Protein AF-A0A7Y9IQ48-F1 (afdb_monomer_lite)

Radius of gyration: 14.83 Å; chains: 1; bounding box: 36×23×47 Å

pLDDT: mean 88.71, std 10.64, range [51.5, 98.12]

Foldseek 3Di:
DLLVVLVVLLVVLVVLQVPDDPVLCCVLQCDPDPPDQGHHVVLLSVQLVVLSVVVVVVDPWDARDPVSCVNDPPDDRTDGHPVSSCVPRVVVSVVSVVSSVVSVVVVVVVVD

Secondary structure (DSSP, 8-state):
-HHHHHHHHHHHHHHHHHHS-HHHHHHTTSSPPTT--S--HHHHHHHHHHHHHHHTTT--SEEPPHHHHHHSTT--SEE-SHHHHHHHHHHHHHHHHHHHHHHHHHHHHTT-

Organism: NCBI:txid516702

Structure (mmCIF, N/CA/C/O backbone):
data_AF-A0A7Y9IQ48-F1
#
_entry.id   AF-A0A7Y9IQ48-F1
#
loop_
_atom_site.group_PDB
_atom_site.id
_atom_site.type_symbol
_atom_site.label_atom_id
_atom_site.label_alt_id
_atom_site.label_comp_id
_atom_site.label_asym_id
_atom_site.label_entity_id
_atom_site.label_seq_id
_atom_site.pdbx_PDB_ins_code
_atom_s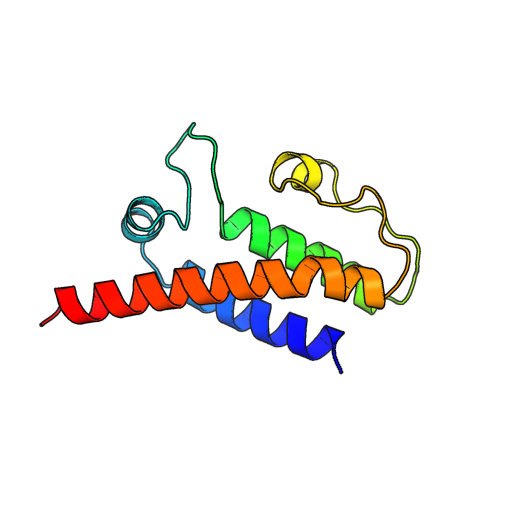ite.Cartn_x
_atom_site.Cartn_y
_atom_site.Cartn_z
_atom_site.occupancy
_atom_site.B_iso_or_equiv
_atom_site.auth_seq_id
_atom_site.auth_comp_id
_atom_site.auth_asym_id
_atom_site.auth_atom_id
_atom_site.pdbx_PDB_model_num
ATOM 1 N N . MET A 1 1 ? -16.784 -7.915 3.696 1.00 67.19 1 MET A N 1
ATOM 2 C CA . MET A 1 1 ? -16.463 -8.032 2.260 1.00 67.19 1 MET A CA 1
ATOM 3 C C . MET A 1 1 ? -15.422 -7.014 1.831 1.00 67.19 1 MET A C 1
ATOM 5 O O . MET A 1 1 ? -14.323 -7.455 1.560 1.00 67.19 1 MET A O 1
ATOM 9 N N . ARG A 1 2 ? -15.673 -5.698 1.899 1.00 88.69 2 ARG A N 1
ATOM 10 C CA . ARG A 1 2 ? -14.719 -4.671 1.415 1.00 88.69 2 ARG A CA 1
ATOM 11 C C . ARG A 1 2 ? -13.268 -4.811 1.914 1.00 88.69 2 ARG A C 1
ATOM 13 O O . ARG A 1 2 ? -12.348 -4.698 1.121 1.00 88.69 2 ARG A O 1
ATOM 20 N N . LEU A 1 3 ? -13.038 -5.107 3.200 1.00 95.00 3 LEU A N 1
ATOM 21 C CA . LEU A 1 3 ? -11.670 -5.331 3.708 1.00 95.00 3 LEU A CA 1
ATOM 22 C C . LEU A 1 3 ? -11.010 -6.589 3.124 1.00 95.00 3 LEU A C 1
ATOM 24 O O . LEU A 1 3 ? -9.816 -6.584 2.862 1.00 95.00 3 LEU A O 1
ATOM 28 N N . THR A 1 4 ? -11.786 -7.654 2.919 1.00 96.25 4 THR A N 1
ATOM 29 C CA . THR A 1 4 ? -11.316 -8.895 2.289 1.00 96.25 4 THR A CA 1
ATOM 30 C C . THR A 1 4 ? -10.962 -8.654 0.825 1.00 96.25 4 THR A C 1
ATOM 32 O O . THR A 1 4 ? -9.893 -9.056 0.404 1.00 96.25 4 THR A O 1
ATOM 35 N N . GLU A 1 5 ? -11.785 -7.908 0.086 1.00 97.00 5 GLU A N 1
ATOM 36 C CA . GLU A 1 5 ? -11.509 -7.546 -1.313 1.00 97.00 5 GLU A CA 1
ATOM 37 C C . GLU A 1 5 ? -10.219 -6.726 -1.453 1.00 97.00 5 GLU A C 1
ATOM 39 O O . GLU A 1 5 ? -9.398 -7.006 -2.324 1.00 97.00 5 GLU A O 1
ATOM 44 N N . LEU A 1 6 ? -10.002 -5.740 -0.573 1.00 97.56 6 LEU A N 1
ATOM 45 C CA . LEU A 1 6 ? -8.742 -4.989 -0.535 1.00 97.56 6 LEU A CA 1
ATOM 46 C C . LEU A 1 6 ? -7.552 -5.898 -0.195 1.00 97.56 6 LEU A C 1
ATOM 48 O O . LEU A 1 6 ? -6.472 -5.718 -0.753 1.00 97.56 6 LEU A O 1
ATOM 52 N N . ASN A 1 7 ? -7.750 -6.875 0.695 1.00 97.75 7 ASN A N 1
ATOM 53 C CA . ASN A 1 7 ? -6.719 -7.843 1.055 1.00 97.75 7 ASN A CA 1
ATOM 54 C C . ASN A 1 7 ? -6.353 -8.766 -0.116 1.00 97.75 7 ASN A C 1
ATOM 56 O O . ASN A 1 7 ? -5.180 -8.960 -0.407 1.00 97.75 7 ASN A O 1
ATOM 60 N N . ASP A 1 8 ? -7.339 -9.299 -0.827 1.00 98.12 8 ASP A N 1
ATOM 61 C CA . ASP A 1 8 ? -7.089 -10.175 -1.972 1.00 98.12 8 ASP A CA 1
ATOM 62 C C . ASP A 1 8 ? -6.362 -9.415 -3.091 1.00 98.12 8 ASP A C 1
ATOM 64 O O . ASP A 1 8 ? -5.404 -9.915 -3.681 1.00 98.12 8 ASP A O 1
ATOM 68 N N . ARG A 1 9 ? -6.756 -8.160 -3.335 1.00 98.06 9 ARG A N 1
ATOM 69 C CA . ARG A 1 9 ? -6.091 -7.290 -4.313 1.00 98.06 9 ARG A CA 1
ATOM 70 C C . ARG A 1 9 ? -4.649 -6.977 -3.931 1.00 98.06 9 ARG A C 1
ATOM 72 O O . ARG A 1 9 ? -3.778 -7.027 -4.799 1.00 98.06 9 ARG A O 1
ATOM 79 N N . ILE A 1 10 ? -4.368 -6.672 -2.657 1.00 97.31 10 ILE A N 1
ATOM 80 C CA . ILE A 1 10 ? -2.986 -6.389 -2.251 1.00 97.31 10 ILE A CA 1
ATOM 81 C C . ILE A 1 10 ? -2.100 -7.633 -2.340 1.00 97.31 10 ILE A C 1
ATOM 83 O O . ILE A 1 10 ? -0.954 -7.506 -2.763 1.00 97.31 10 ILE A O 1
ATOM 87 N N . GLU A 1 11 ? -2.623 -8.824 -2.035 1.00 97.81 11 GLU A N 1
ATOM 88 C CA . GLU A 1 11 ? -1.878 -10.079 -2.191 1.00 97.81 11 GLU A CA 1
ATOM 89 C C . GLU A 1 11 ? -1.516 -10.340 -3.657 1.00 97.81 11 GLU A C 1
ATOM 91 O O . GLU A 1 11 ? -0.351 -10.591 -3.966 1.00 97.81 11 GLU A O 1
ATOM 96 N N . VAL A 1 12 ? -2.467 -10.163 -4.582 1.00 98.00 12 VAL A N 1
ATOM 97 C CA . VAL A 1 12 ? -2.195 -10.273 -6.026 1.00 98.00 12 VAL A CA 1
ATOM 98 C C . VAL A 1 12 ? -1.142 -9.251 -6.465 1.00 98.00 12 VAL A C 1
ATOM 100 O O . VAL A 1 12 ? -0.196 -9.584 -7.181 1.00 98.00 12 VAL A O 1
ATOM 103 N N . CYS A 1 13 ? -1.262 -7.999 -6.024 1.00 97.50 13 CYS A N 1
ATOM 104 C CA . CYS A 1 13 ? -0.278 -6.962 -6.324 1.00 97.50 13 CYS A CA 1
ATOM 105 C C . CYS A 1 13 ? 1.110 -7.282 -5.755 1.00 97.50 13 CYS A C 1
ATOM 107 O O . CYS A 1 13 ? 2.116 -7.006 -6.409 1.00 97.50 13 CYS A O 1
ATOM 109 N N . ARG A 1 14 ? 1.178 -7.870 -4.557 1.00 97.62 14 ARG A N 1
ATOM 110 C CA . ARG A 1 14 ? 2.423 -8.283 -3.905 1.00 97.62 14 ARG A CA 1
ATOM 111 C C . ARG A 1 14 ? 3.135 -9.347 -4.722 1.00 97.62 14 ARG A C 1
ATOM 113 O O . ARG A 1 14 ? 4.314 -9.172 -5.016 1.00 97.62 14 ARG A O 1
ATOM 120 N N . GLU A 1 15 ? 2.434 -10.409 -5.101 1.00 97.81 15 GLU A N 1
ATOM 121 C CA . GLU A 1 15 ? 2.990 -11.484 -5.930 1.00 97.81 15 GLU A CA 1
ATOM 122 C C . GLU A 1 15 ? 3.543 -10.919 -7.243 1.00 97.81 15 GLU A C 1
ATOM 124 O O . GLU A 1 15 ? 4.746 -11.004 -7.500 1.00 97.81 15 GLU A O 1
ATOM 129 N N . ARG A 1 16 ? 2.708 -10.181 -7.986 1.00 97.12 16 ARG A N 1
ATOM 130 C CA . ARG A 1 16 ? 3.101 -9.527 -9.243 1.00 97.12 16 ARG A CA 1
ATOM 131 C C . ARG A 1 16 ? 4.308 -8.604 -9.081 1.00 97.12 16 ARG A C 1
ATOM 133 O O . ARG A 1 16 ? 5.189 -8.585 -9.933 1.00 97.12 16 ARG A O 1
ATOM 140 N N . TYR A 1 17 ? 4.364 -7.818 -8.006 1.00 96.50 17 TYR A N 1
ATOM 141 C CA . TYR A 1 17 ? 5.474 -6.899 -7.754 1.00 96.50 17 TYR A CA 1
ATOM 142 C C . TYR A 1 17 ? 6.799 -7.637 -7.534 1.00 96.50 17 TYR A C 1
ATOM 144 O O . TYR A 1 17 ? 7.846 -7.181 -8.002 1.00 96.50 17 TYR A O 1
ATOM 152 N N . TRP A 1 18 ? 6.782 -8.748 -6.798 1.00 96.25 18 TRP A N 1
ATOM 153 C CA . TRP A 1 18 ? 7.998 -9.500 -6.487 1.00 96.25 18 TRP A CA 1
ATOM 154 C C . TRP A 1 18 ? 8.486 -10.368 -7.646 1.00 96.25 18 TRP A C 1
ATOM 156 O O . TRP A 1 18 ? 9.698 -10.574 -7.741 1.00 96.25 18 TRP A O 1
ATOM 166 N N . ASP A 1 19 ? 7.593 -10.764 -8.553 1.00 96.19 19 ASP A N 1
ATOM 167 C CA . ASP A 1 19 ? 7.941 -11.461 -9.795 1.00 96.19 19 ASP A CA 1
ATOM 168 C C . ASP A 1 19 ? 8.694 -10.563 -10.794 1.00 96.19 19 ASP A C 1
ATOM 170 O O . ASP A 1 19 ? 9.468 -11.051 -11.620 1.00 96.19 19 ASP A O 1
ATOM 174 N N . ILE A 1 20 ? 8.531 -9.237 -10.706 1.00 94.44 20 ILE A N 1
ATOM 175 C CA . ILE A 1 20 ? 9.238 -8.294 -11.579 1.00 94.44 20 ILE A CA 1
ATOM 176 C C . ILE A 1 20 ? 10.707 -8.151 -11.119 1.00 94.44 20 ILE A C 1
ATOM 178 O O . ILE A 1 20 ? 10.982 -7.796 -9.957 1.00 94.44 20 ILE A O 1
ATOM 182 N N . PRO A 1 21 ? 11.698 -8.337 -12.017 1.00 94.56 21 PRO A N 1
ATOM 183 C CA . PRO A 1 21 ? 13.102 -8.117 -11.688 1.00 94.56 21 PRO A CA 1
ATOM 184 C C . PRO A 1 21 ? 13.357 -6.713 -11.126 1.00 94.56 21 PRO A C 1
ATOM 186 O O . PRO A 1 21 ? 12.711 -5.735 -11.500 1.00 94.56 21 PRO A O 1
ATOM 189 N N . LYS A 1 22 ? 14.327 -6.586 -10.211 1.00 92.06 22 LYS A N 1
ATOM 190 C CA . LYS A 1 22 ? 14.610 -5.312 -9.523 1.00 92.06 22 LYS A CA 1
ATOM 191 C C . LYS A 1 22 ? 14.848 -4.150 -10.498 1.00 92.06 22 LYS A C 1
ATOM 193 O O . LYS A 1 22 ? 14.326 -3.069 -10.255 1.00 92.06 22 LYS A O 1
ATOM 198 N N . TYR A 1 23 ? 15.643 -4.366 -11.548 1.00 91.88 23 TYR A N 1
ATOM 199 C CA . TYR A 1 23 ? 15.994 -3.310 -12.505 1.00 91.88 23 TYR A CA 1
ATOM 200 C C . TYR A 1 23 ? 14.759 -2.802 -13.258 1.00 91.88 23 TYR A C 1
ATOM 202 O O . TYR A 1 23 ? 14.557 -1.597 -13.332 1.00 91.88 23 TYR A O 1
ATOM 210 N N . VAL A 1 24 ? 13.873 -3.710 -13.679 1.00 92.50 24 VAL A N 1
ATOM 211 C CA . VAL A 1 24 ? 12.599 -3.371 -14.329 1.00 92.50 24 VAL A CA 1
ATOM 212 C C . VAL A 1 24 ? 11.710 -2.558 -13.384 1.00 92.50 24 VAL A C 1
ATOM 214 O O . VAL A 1 24 ? 11.139 -1.547 -13.774 1.00 92.50 24 VAL A O 1
ATOM 217 N N . ARG A 1 25 ? 11.636 -2.923 -12.096 1.00 92.38 25 ARG A N 1
ATOM 218 C CA . ARG A 1 25 ? 10.876 -2.123 -11.118 1.00 92.38 25 ARG A CA 1
ATOM 219 C C . ARG A 1 25 ? 11.396 -0.691 -10.978 1.00 92.38 25 ARG A C 1
ATOM 221 O O . ARG A 1 25 ? 10.589 0.199 -10.720 1.00 92.38 25 ARG A O 1
ATOM 228 N N . ILE A 1 26 ? 12.706 -0.481 -11.103 1.00 90.75 26 ILE A N 1
ATOM 229 C CA . ILE A 1 26 ? 13.307 0.860 -11.064 1.00 90.75 26 ILE A CA 1
ATOM 230 C C . ILE A 1 26 ? 12.957 1.624 -12.342 1.00 90.75 26 ILE A C 1
ATOM 232 O O . ILE A 1 26 ? 12.398 2.713 -12.265 1.00 90.75 26 ILE A O 1
ATOM 236 N N . GLU A 1 27 ? 13.189 1.014 -13.505 1.00 90.56 27 GLU A N 1
ATOM 237 C CA . GLU A 1 27 ? 12.909 1.599 -14.824 1.00 90.56 27 GLU A CA 1
ATOM 238 C C . GLU A 1 27 ? 11.446 2.040 -14.986 1.00 90.56 27 GLU A C 1
ATOM 240 O O . GLU A 1 27 ? 11.167 3.107 -15.528 1.00 90.56 27 GLU A O 1
ATOM 245 N N . HIS A 1 28 ? 10.506 1.263 -14.445 1.00 88.88 28 HIS A N 1
ATOM 246 C CA . HIS A 1 28 ? 9.072 1.549 -14.521 1.00 88.88 28 HIS A CA 1
ATOM 247 C C . HIS A 1 28 ? 8.523 2.367 -13.339 1.00 88.88 28 HIS A C 1
ATOM 249 O O . HIS A 1 28 ? 7.305 2.490 -13.185 1.00 88.88 28 HIS A O 1
ATOM 255 N N . GLY A 1 29 ? 9.381 2.915 -12.470 1.00 88.00 29 GLY A N 1
ATOM 256 C CA . GLY A 1 29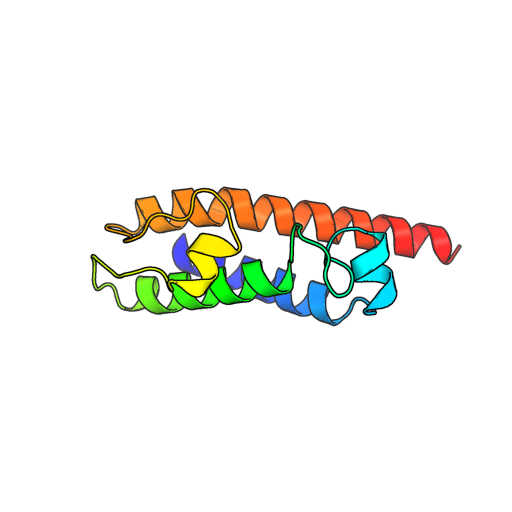 ? 8.952 3.771 -11.357 1.00 88.00 29 GLY A CA 1
ATOM 257 C C . GLY A 1 29 ? 8.084 3.061 -10.306 1.00 88.00 29 GLY A C 1
ATOM 258 O O . GLY A 1 29 ? 7.309 3.701 -9.592 1.00 88.00 29 GLY A O 1
ATOM 259 N N . LEU A 1 30 ? 8.189 1.730 -10.215 1.00 90.25 30 LEU A N 1
ATOM 260 C CA . LEU A 1 30 ? 7.594 0.896 -9.162 1.00 90.25 30 LEU A CA 1
ATOM 261 C C . LEU A 1 30 ? 8.471 0.866 -7.901 1.00 90.25 30 LEU A C 1
ATOM 263 O O . LEU A 1 30 ? 8.034 0.451 -6.821 1.00 90.25 30 LEU A O 1
ATOM 267 N N . ARG A 1 31 ? 9.736 1.251 -8.040 1.00 89.06 31 ARG A N 1
ATOM 268 C CA . ARG A 1 31 ? 10.728 1.299 -6.976 1.00 89.06 31 ARG A CA 1
ATOM 269 C C . ARG A 1 31 ? 11.677 2.474 -7.246 1.00 89.06 31 ARG A C 1
ATOM 271 O O . ARG A 1 31 ? 12.155 2.560 -8.369 1.00 89.06 31 ARG A O 1
ATOM 278 N N . PRO A 1 32 ? 12.006 3.318 -6.255 1.00 84.31 32 PRO A N 1
ATOM 279 C CA . PRO A 1 32 ? 13.056 4.314 -6.437 1.00 84.31 32 PRO A CA 1
ATOM 280 C C . PRO A 1 32 ? 14.424 3.627 -6.537 1.00 84.31 32 PRO A C 1
ATOM 282 O O . PRO A 1 32 ? 14.628 2.548 -5.954 1.00 84.31 32 PRO A O 1
ATOM 285 N N . ASP A 1 33 ? 15.372 4.240 -7.246 1.00 82.12 33 ASP A N 1
ATOM 286 C CA . ASP A 1 33 ? 16.756 3.783 -7.160 1.00 82.12 33 ASP A CA 1
ATOM 287 C C . ASP A 1 33 ? 17.335 4.080 -5.761 1.00 82.12 33 ASP A C 1
ATOM 289 O O . ASP A 1 33 ? 16.734 4.759 -4.922 1.00 82.12 33 ASP A O 1
ATOM 293 N N . VAL A 1 34 ? 18.487 3.492 -5.444 1.00 75.06 34 VAL A N 1
ATOM 294 C CA . VAL A 1 34 ? 19.152 3.678 -4.155 1.00 75.06 34 VAL A CA 1
ATOM 295 C C . VAL A 1 34 ? 19.370 5.172 -3.914 1.00 75.06 34 VAL A C 1
ATOM 297 O O . VAL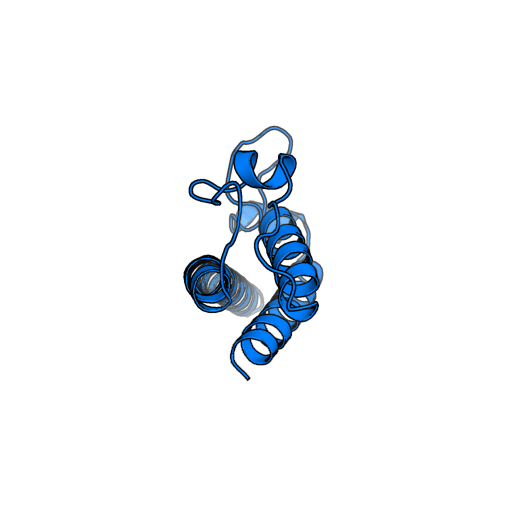 A 1 34 ? 19.982 5.842 -4.736 1.00 75.06 34 VAL A O 1
ATOM 300 N N . SER A 1 35 ? 18.922 5.663 -2.753 1.00 66.50 35 SER A N 1
ATOM 301 C CA . SER A 1 35 ? 19.000 7.069 -2.314 1.00 66.50 35 SER A CA 1
ATOM 302 C C . SER A 1 35 ? 18.119 8.081 -3.056 1.00 66.50 35 SER A C 1
ATOM 304 O O . SER A 1 35 ? 18.229 9.272 -2.777 1.00 66.50 35 SER A O 1
ATOM 306 N N . GLU A 1 36 ? 17.208 7.629 -3.920 1.00 72.50 36 GLU A N 1
ATOM 307 C CA . GLU A 1 36 ? 16.183 8.494 -4.505 1.00 72.50 36 GLU A CA 1
ATOM 308 C C . GLU A 1 36 ? 14.887 8.479 -3.684 1.00 72.50 36 GLU A C 1
ATOM 310 O O . GLU A 1 36 ? 14.443 7.440 -3.184 1.00 72.50 36 GLU A O 1
ATOM 315 N N . ASP A 1 37 ? 14.259 9.649 -3.573 1.00 69.06 37 ASP A N 1
ATOM 316 C CA . ASP A 1 37 ? 12.906 9.786 -3.044 1.00 69.06 37 ASP A CA 1
ATOM 317 C C . ASP A 1 37 ? 11.889 9.478 -4.149 1.00 69.06 37 ASP A C 1
ATOM 319 O O . ASP A 1 37 ? 12.033 9.921 -5.288 1.00 69.06 37 ASP A O 1
ATOM 323 N N . GLY A 1 38 ? 10.814 8.758 -3.827 1.00 78.19 38 GLY A N 1
ATOM 324 C CA . GLY A 1 38 ? 9.780 8.476 -4.816 1.00 78.19 38 GLY A CA 1
ATOM 325 C C . GLY A 1 38 ? 8.787 7.402 -4.406 1.00 78.19 38 GLY A C 1
ATOM 326 O O . GLY A 1 38 ? 8.817 6.868 -3.296 1.00 78.19 38 GLY A O 1
ATOM 327 N N . TYR A 1 39 ? 7.890 7.085 -5.339 1.00 84.44 39 TYR A N 1
ATOM 328 C CA . TYR A 1 39 ? 6.920 6.011 -5.170 1.00 84.44 39 TYR A CA 1
ATOM 329 C C . TYR A 1 39 ? 7.634 4.668 -4.986 1.00 84.44 39 TYR A C 1
ATOM 331 O O . TYR A 1 39 ? 8.453 4.268 -5.811 1.00 84.44 39 TYR A O 1
ATOM 339 N N . SER A 1 40 ? 7.284 3.942 -3.925 1.00 88.94 40 SER A N 1
ATOM 340 C CA . SER A 1 40 ? 7.822 2.613 -3.638 1.00 88.94 40 SER A CA 1
ATOM 341 C C . SER A 1 40 ? 6.684 1.620 -3.441 1.00 88.94 40 SER A C 1
ATOM 343 O O . SER A 1 40 ? 6.022 1.618 -2.403 1.00 88.94 40 SER A O 1
ATOM 345 N N . GLY A 1 41 ? 6.494 0.729 -4.419 1.00 91.62 41 GLY A N 1
ATOM 346 C CA . GLY A 1 41 ? 5.487 -0.331 -4.343 1.00 91.62 41 GLY A CA 1
ATOM 347 C C . GLY A 1 41 ? 5.694 -1.235 -3.128 1.00 91.62 41 GLY A C 1
ATOM 348 O O . GLY A 1 41 ? 4.737 -1.558 -2.438 1.00 91.62 41 GLY A O 1
ATOM 349 N N . ALA A 1 42 ? 6.947 -1.553 -2.781 1.00 91.19 42 ALA A N 1
ATOM 350 C CA . ALA A 1 42 ? 7.260 -2.346 -1.591 1.00 91.19 42 ALA A CA 1
ATOM 351 C C . ALA A 1 42 ? 6.826 -1.649 -0.287 1.00 91.19 42 ALA A C 1
ATOM 353 O O . ALA A 1 42 ? 6.273 -2.295 0.605 1.00 91.19 42 ALA A O 1
ATOM 354 N N . ALA A 1 43 ? 7.059 -0.335 -0.182 1.00 88.44 43 ALA A N 1
ATOM 355 C CA . ALA A 1 43 ? 6.641 0.451 0.976 1.00 88.44 43 ALA A CA 1
ATOM 356 C C . ALA A 1 43 ? 5.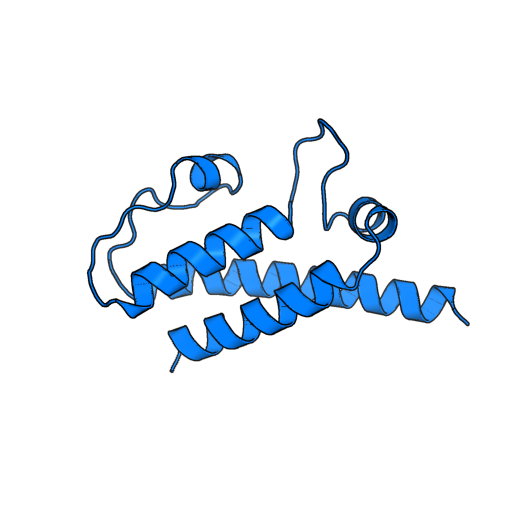114 0.488 1.087 1.00 88.44 43 ALA A C 1
ATOM 358 O O . ALA A 1 43 ? 4.556 0.270 2.159 1.00 88.44 43 ALA A O 1
ATOM 359 N N . PHE A 1 44 ? 4.443 0.708 -0.043 1.00 90.44 44 PHE A N 1
ATOM 360 C CA . PHE A 1 44 ? 2.992 0.731 -0.094 1.00 90.44 44 PHE A CA 1
ATOM 361 C C . PHE A 1 44 ? 2.363 -0.625 0.269 1.00 90.44 44 PHE A C 1
ATOM 363 O O . PHE A 1 44 ? 1.464 -0.655 1.106 1.00 90.44 44 PHE A O 1
ATOM 370 N N . ILE A 1 45 ? 2.862 -1.738 -0.282 1.00 94.31 45 ILE A N 1
ATOM 371 C CA . ILE A 1 45 ? 2.387 -3.093 0.053 1.00 94.31 45 ILE A CA 1
ATOM 372 C C . ILE A 1 45 ? 2.487 -3.338 1.560 1.00 94.31 45 ILE A C 1
ATOM 374 O O . ILE A 1 45 ? 1.507 -3.712 2.196 1.00 94.31 45 ILE A O 1
ATOM 378 N N . SER A 1 46 ? 3.640 -3.022 2.147 1.00 92.00 46 SER A N 1
ATOM 379 C CA . SER A 1 46 ? 3.881 -3.213 3.581 1.00 92.00 46 SER A CA 1
ATOM 380 C C . SER A 1 46 ? 2.957 -2.345 4.455 1.00 92.00 46 SER A C 1
ATOM 382 O O . SER A 1 46 ? 2.488 -2.787 5.506 1.00 92.00 46 SER A O 1
ATOM 384 N N . LEU A 1 47 ? 2.667 -1.109 4.028 1.00 91.56 47 LEU A N 1
ATOM 385 C CA . LEU A 1 47 ? 1.681 -0.242 4.679 1.00 91.56 47 LEU A CA 1
ATOM 386 C C . LEU A 1 47 ? 0.271 -0.844 4.599 1.00 91.56 47 LEU A C 1
ATOM 388 O O . LEU A 1 47 ? -0.424 -0.907 5.614 1.00 91.56 47 LEU A O 1
ATOM 392 N N . ALA A 1 48 ? -0.155 -1.270 3.410 1.00 93.38 48 ALA A N 1
ATOM 393 C CA . ALA A 1 48 ? -1.483 -1.829 3.191 1.00 93.38 48 ALA A CA 1
ATOM 394 C C . ALA A 1 48 ? -1.699 -3.100 4.028 1.00 93.38 48 ALA A C 1
ATOM 396 O O . ALA A 1 48 ? -2.727 -3.217 4.695 1.00 93.38 48 ALA A O 1
ATOM 397 N N . GLU A 1 49 ? -0.706 -3.991 4.084 1.00 94.31 49 GLU A N 1
ATOM 398 C CA . GLU A 1 49 ? -0.718 -5.184 4.938 1.00 94.31 49 GLU A CA 1
ATOM 399 C C . GLU A 1 49 ? -0.865 -4.831 6.427 1.00 94.31 49 GLU A C 1
ATOM 401 O O . GLU A 1 49 ? -1.694 -5.418 7.128 1.00 94.31 49 GLU A O 1
ATOM 406 N N . ASP A 1 50 ? -0.106 -3.851 6.935 1.00 93.50 50 ASP A N 1
ATOM 407 C CA . ASP A 1 50 ? -0.207 -3.441 8.341 1.00 93.50 50 ASP A CA 1
ATOM 408 C C . ASP A 1 50 ? -1.582 -2.840 8.670 1.00 93.50 50 ASP A C 1
ATOM 410 O O . ASP A 1 50 ? -2.194 -3.203 9.683 1.00 93.50 50 ASP A O 1
ATOM 414 N N . VAL A 1 51 ? -2.091 -1.960 7.802 1.00 94.19 51 VAL A N 1
ATOM 415 C CA . VAL A 1 51 ? -3.406 -1.327 7.960 1.00 94.19 51 VAL A CA 1
ATOM 416 C C . VAL A 1 51 ? -4.517 -2.374 7.929 1.00 94.19 51 VAL A C 1
ATOM 418 O O . VAL A 1 51 ? -5.353 -2.387 8.833 1.00 94.19 51 VAL A O 1
ATOM 421 N N . LEU A 1 52 ? -4.517 -3.283 6.951 1.00 95.56 52 LEU A N 1
ATOM 422 C CA . LEU A 1 52 ? -5.521 -4.344 6.839 1.00 95.56 52 LEU A CA 1
ATOM 423 C C . LEU A 1 52 ? -5.459 -5.297 8.032 1.00 95.56 52 LEU A C 1
ATOM 425 O O . LEU A 1 52 ? -6.488 -5.589 8.642 1.00 95.56 52 LEU A O 1
ATOM 429 N N . ARG A 1 53 ? -4.258 -5.708 8.452 1.00 95.19 53 ARG A N 1
ATOM 430 C CA . ARG A 1 53 ? -4.062 -6.549 9.641 1.00 95.19 53 ARG A CA 1
ATOM 431 C C . ARG A 1 53 ? -4.648 -5.911 10.901 1.00 95.19 53 ARG A C 1
ATOM 433 O O . ARG A 1 53 ? -5.215 -6.622 11.734 1.00 95.19 53 ARG A O 1
ATOM 440 N N . LYS A 1 54 ? -4.501 -4.594 11.080 1.00 95.25 54 LYS A N 1
ATOM 441 C CA . LYS A 1 54 ? -5.098 -3.854 12.205 1.00 95.25 54 LYS A CA 1
ATOM 442 C C . LYS A 1 54 ? -6.615 -3.718 12.042 1.00 95.25 54 LYS A C 1
ATOM 444 O O . LYS A 1 54 ? -7.340 -3.994 12.996 1.00 95.25 54 LYS A O 1
ATOM 449 N N . ALA A 1 55 ? -7.090 -3.403 10.838 1.00 95.75 55 ALA A N 1
ATOM 450 C CA . ALA A 1 55 ? -8.508 -3.277 10.507 1.00 95.75 55 ALA A CA 1
ATOM 451 C C . ALA A 1 55 ? -9.294 -4.572 10.767 1.00 95.75 55 ALA A C 1
ATOM 453 O O . ALA A 1 55 ? -10.346 -4.542 11.404 1.00 95.75 55 ALA A O 1
ATOM 454 N N . PHE A 1 56 ? -8.750 -5.730 10.376 1.00 96.06 56 PHE A N 1
ATOM 455 C CA . PHE A 1 56 ? -9.382 -7.034 10.608 1.00 96.06 56 PHE A CA 1
ATOM 456 C C . PHE A 1 56 ? -9.559 -7.386 12.088 1.00 96.06 56 PHE A C 1
ATOM 458 O O . PHE A 1 56 ? -10.411 -8.207 12.421 1.00 96.06 56 PHE A O 1
ATOM 465 N N . ARG A 1 57 ? -8.811 -6.754 13.004 1.00 94.88 57 ARG A N 1
ATOM 466 C CA . ARG A 1 57 ? -9.022 -6.937 14.451 1.00 94.88 57 ARG A CA 1
ATOM 467 C C . ARG A 1 57 ? -10.296 -6.254 14.950 1.00 94.88 57 ARG A C 1
ATOM 469 O O . ARG A 1 57 ? -10.689 -6.509 16.086 1.00 94.88 57 ARG A O 1
ATOM 476 N N . GLY A 1 58 ? -10.899 -5.365 14.156 1.00 93.50 58 GLY A N 1
ATOM 477 C CA . GLY A 1 58 ? -12.115 -4.632 14.511 1.00 93.50 58 GLY A CA 1
ATOM 478 C C . GLY A 1 58 ? -11.943 -3.670 15.690 1.00 93.50 58 GLY A C 1
ATOM 479 O O . GLY A 1 58 ? -12.931 -3.264 16.295 1.00 93.50 58 GLY A O 1
ATOM 480 N N . LYS A 1 59 ? -10.699 -3.329 16.055 1.00 95.12 59 LYS A N 1
ATOM 481 C CA . LYS A 1 59 ? -10.382 -2.426 17.167 1.00 95.12 59 LYS A CA 1
ATOM 482 C C . LYS A 1 59 ? -9.944 -1.080 16.614 1.00 95.12 59 LYS A C 1
ATOM 484 O O . LYS A 1 59 ? -8.831 -0.957 16.111 1.00 95.12 59 LYS A O 1
ATOM 489 N N . TYR A 1 60 ? -10.831 -0.103 16.741 1.00 94.44 60 TYR A N 1
ATOM 490 C CA . TYR A 1 60 ? -10.617 1.274 16.322 1.00 94.44 60 TYR A CA 1
ATOM 491 C C . TYR A 1 60 ? -10.687 2.220 17.537 1.00 94.44 60 TYR A C 1
ATOM 493 O O . TYR A 1 60 ? -11.421 1.922 18.484 1.00 94.44 60 TYR A O 1
ATOM 501 N N . PRO A 1 61 ? -9.961 3.352 17.518 1.00 95.19 61 PRO A N 1
ATOM 502 C CA . PRO A 1 61 ? -8.980 3.724 16.501 1.00 95.19 61 PRO A CA 1
ATOM 503 C C . PRO A 1 61 ? -7.694 2.890 16.606 1.00 95.19 61 PRO A C 1
ATOM 505 O O . PRO A 1 61 ? -7.390 2.322 17.656 1.00 95.19 61 PRO A O 1
ATOM 508 N N . PHE A 1 62 ? -6.920 2.838 15.524 1.00 94.56 62 PHE A N 1
ATOM 509 C CA . PHE A 1 62 ? -5.551 2.324 15.557 1.00 94.56 62 PHE A CA 1
ATOM 510 C C . PHE A 1 62 ? -4.580 3.292 14.890 1.00 94.56 62 PHE A C 1
ATOM 512 O O . PHE A 1 62 ? -4.930 3.995 13.943 1.00 94.56 62 PHE A O 1
ATOM 519 N N . GLU A 1 63 ? -3.342 3.310 15.379 1.00 91.38 63 GLU A N 1
ATOM 520 C CA . GLU A 1 63 ? -2.284 4.145 14.815 1.00 91.38 63 GLU A CA 1
ATOM 521 C C . GLU A 1 63 ? -1.700 3.517 13.549 1.00 91.38 63 GLU A C 1
ATOM 523 O O . GLU A 1 63 ? -1.442 2.306 13.484 1.00 91.38 63 GLU A O 1
ATOM 528 N N . THR A 1 64 ? -1.442 4.352 12.548 1.00 84.38 64 THR A N 1
ATOM 529 C CA . THR A 1 64 ? -0.623 3.976 11.392 1.00 84.38 64 THR A CA 1
ATOM 530 C C . THR A 1 64 ? 0.849 4.100 11.764 1.00 84.38 64 THR A C 1
ATOM 532 O O . THR A 1 64 ? 1.231 5.073 12.423 1.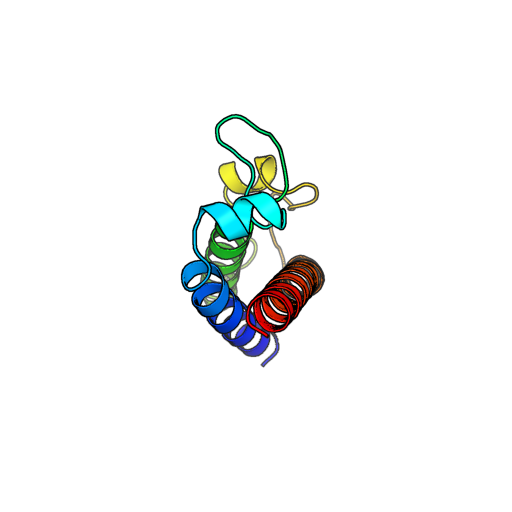00 84.38 64 THR A O 1
ATOM 535 N N . ASP A 1 65 ? 1.680 3.158 11.322 1.00 79.19 65 ASP A N 1
ATOM 536 C CA . ASP A 1 65 ? 3.112 3.191 11.623 1.00 79.19 65 ASP A CA 1
ATOM 537 C C . ASP A 1 65 ? 3.751 4.540 11.232 1.00 79.19 65 ASP A C 1
ATOM 539 O O . ASP A 1 65 ? 3.479 5.101 10.166 1.00 79.19 65 ASP A O 1
ATOM 543 N N . TYR A 1 66 ? 4.601 5.068 12.118 1.00 62.06 66 TYR A N 1
ATOM 544 C CA . TYR A 1 66 ? 5.333 6.315 11.912 1.00 62.06 66 TYR A CA 1
ATOM 545 C C . TYR A 1 66 ? 6.168 6.288 10.627 1.00 62.06 66 TYR A C 1
ATOM 547 O O . TYR A 1 66 ? 6.225 7.295 9.926 1.00 62.06 66 TYR A O 1
ATOM 555 N N . MET A 1 67 ? 6.776 5.148 10.288 1.00 68.62 67 MET A N 1
ATOM 556 C CA . MET A 1 67 ? 7.599 5.013 9.087 1.00 68.62 67 MET A CA 1
ATOM 557 C C . MET A 1 67 ? 6.780 5.214 7.810 1.00 68.62 67 MET A C 1
ATOM 559 O O . MET A 1 67 ? 7.230 5.890 6.885 1.00 68.62 67 MET A O 1
ATOM 563 N N . TRP A 1 68 ? 5.547 4.706 7.770 1.00 69.00 68 TRP A N 1
ATOM 564 C CA . TRP A 1 68 ? 4.710 4.819 6.578 1.00 69.00 68 TRP A CA 1
ATOM 565 C C . TRP A 1 68 ? 4.148 6.215 6.353 1.00 69.00 68 TRP A C 1
ATOM 567 O O . TRP A 1 68 ? 3.964 6.618 5.207 1.00 69.00 68 TRP A O 1
ATOM 577 N N . ARG A 1 69 ? 3.961 6.991 7.423 1.00 65.44 69 ARG A N 1
ATOM 578 C CA . ARG A 1 69 ? 3.563 8.402 7.315 1.00 65.44 69 ARG A CA 1
ATOM 579 C C . ARG A 1 69 ? 4.580 9.265 6.580 1.00 65.44 69 ARG A C 1
ATOM 581 O O . ARG A 1 69 ? 4.197 10.255 5.965 1.00 65.44 69 ARG A O 1
ATOM 588 N N . HIS A 1 70 ? 5.857 8.897 6.646 1.00 63.16 70 HIS A N 1
ATOM 589 C CA . HIS A 1 70 ? 6.918 9.578 5.900 1.00 63.16 70 HIS A CA 1
ATOM 590 C C . HIS A 1 70 ? 7.055 9.056 4.472 1.00 63.16 70 HIS A C 1
ATOM 592 O O . HIS A 1 70 ? 7.387 9.824 3.576 1.00 63.16 70 HIS A O 1
ATOM 598 N N . ALA A 1 71 ? 6.769 7.770 4.249 1.00 62.62 71 ALA A N 1
ATOM 599 C CA . ALA A 1 71 ? 6.898 7.135 2.939 1.00 62.62 71 ALA A CA 1
ATOM 600 C C . ALA A 1 71 ? 5.734 7.447 1.980 1.00 62.62 71 ALA A C 1
ATOM 602 O O . ALA A 1 71 ? 5.931 7.456 0.767 1.00 62.62 71 ALA A O 1
ATOM 603 N N . ALA A 1 72 ? 4.527 7.701 2.495 1.00 67.00 72 ALA A N 1
ATOM 604 C CA . ALA A 1 72 ? 3.350 8.004 1.687 1.00 67.00 72 ALA A CA 1
ATOM 605 C C . ALA A 1 72 ? 2.656 9.278 2.187 1.00 67.00 72 ALA A C 1
ATOM 607 O O . ALA A 1 72 ? 2.197 9.370 3.328 1.00 67.00 72 ALA A O 1
ATOM 608 N N . ARG A 1 73 ? 2.566 10.284 1.309 1.00 69.69 73 ARG A N 1
ATOM 609 C CA . ARG A 1 73 ? 1.860 11.536 1.609 1.00 69.69 73 ARG A CA 1
ATOM 610 C C . ARG A 1 73 ? 0.371 11.254 1.821 1.00 69.69 73 ARG A C 1
ATOM 612 O O . ARG A 1 73 ? -0.237 10.541 1.035 1.00 69.69 73 ARG A O 1
ATOM 619 N N . GLY A 1 74 ? -0.216 11.861 2.852 1.00 74.94 74 GLY A N 1
ATOM 620 C CA . GLY A 1 74 ? -1.658 11.774 3.115 1.00 74.94 74 GLY A CA 1
ATOM 621 C C . GLY A 1 74 ? -2.101 10.589 3.979 1.00 74.94 74 GLY A C 1
ATOM 622 O O . GLY A 1 74 ? -3.299 10.436 4.193 1.00 74.94 74 GLY A O 1
ATOM 623 N N . VAL A 1 75 ? -1.174 9.788 4.520 1.00 82.00 75 VAL A N 1
ATOM 624 C CA . VAL A 1 75 ? -1.512 8.746 5.504 1.00 82.00 75 VAL A CA 1
ATOM 625 C C . VAL A 1 75 ? -1.894 9.409 6.841 1.00 82.00 75 VAL A C 1
ATOM 627 O O . VAL A 1 75 ? -1.057 10.104 7.432 1.00 82.00 75 VAL A O 1
ATOM 630 N N . PRO A 1 76 ? -3.132 9.227 7.340 1.00 85.44 76 PRO A N 1
ATOM 631 C CA . PRO A 1 76 ? -3.561 9.800 8.613 1.00 85.44 76 PRO A CA 1
ATOM 632 C C . PRO A 1 76 ? -2.823 9.131 9.776 1.00 85.44 76 PRO A C 1
ATOM 634 O O . PRO A 1 76 ? -2.522 7.951 9.704 1.00 85.44 76 PRO A O 1
ATOM 637 N N . SER A 1 77 ? -2.563 9.849 10.875 1.00 87.00 77 SER A N 1
ATOM 638 C CA . SER A 1 77 ? -1.862 9.279 12.043 1.00 87.00 77 SER A CA 1
ATOM 639 C C . SER A 1 77 ? -2.626 8.184 12.775 1.00 87.00 77 SER A C 1
ATOM 641 O O . SER A 1 77 ? -2.016 7.341 13.433 1.00 87.00 77 SER A O 1
ATOM 643 N N . ALA A 1 78 ? -3.948 8.201 12.660 1.00 91.81 78 ALA A N 1
ATOM 644 C CA . ALA A 1 78 ? -4.830 7.186 13.193 1.00 91.81 78 ALA A CA 1
ATOM 645 C C . ALA A 1 78 ? -5.984 6.958 12.219 1.00 91.81 78 ALA A C 1
ATOM 647 O O . ALA A 1 78 ? -6.384 7.876 11.504 1.00 91.81 78 ALA A O 1
ATOM 648 N N . ILE A 1 79 ? -6.505 5.737 12.224 1.00 94.44 79 ILE A N 1
ATOM 649 C CA . ILE A 1 79 ? -7.677 5.332 11.455 1.00 94.44 79 ILE A CA 1
ATOM 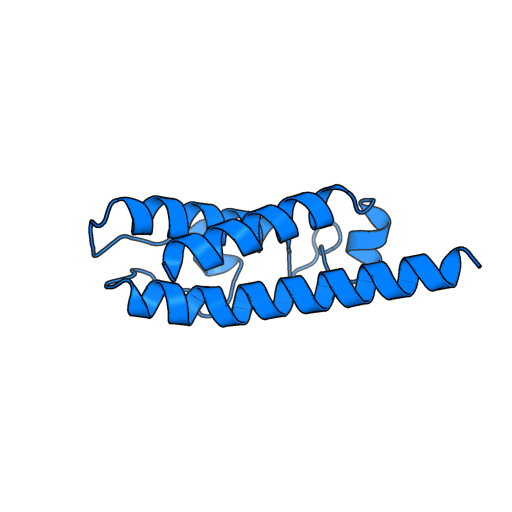650 C C . ILE A 1 79 ? -8.777 4.956 12.444 1.00 94.44 79 ILE A C 1
ATOM 652 O O . ILE A 1 79 ? -8.555 4.151 13.352 1.00 94.44 79 ILE A O 1
ATOM 656 N N . ASN A 1 80 ? -9.956 5.545 12.273 1.00 96.44 80 ASN A N 1
ATOM 657 C CA . ASN A 1 80 ? -11.068 5.499 13.223 1.00 96.44 80 ASN A CA 1
ATOM 658 C C . ASN A 1 80 ? -12.194 4.555 12.798 1.00 96.44 80 ASN A C 1
ATOM 660 O O . ASN A 1 80 ? -13.037 4.204 13.622 1.00 96.44 80 ASN A O 1
ATOM 664 N N . SER A 1 81 ? -12.229 4.139 11.532 1.00 96.06 81 SER A N 1
ATOM 665 C CA . SER A 1 81 ? -13.294 3.281 11.015 1.00 96.06 81 SER A CA 1
ATOM 666 C C . SER A 1 81 ? -12.854 2.433 9.825 1.00 96.06 81 SER A C 1
ATOM 668 O O . SER A 1 81 ? -11.792 2.638 9.234 1.00 96.06 81 SER A O 1
ATOM 670 N N . VAL A 1 82 ? -13.697 1.468 9.452 1.00 96.06 82 VAL A N 1
ATOM 671 C CA . VAL A 1 82 ? -13.518 0.666 8.233 1.00 96.06 82 VAL A CA 1
ATOM 672 C C . VAL A 1 82 ? -13.613 1.555 6.992 1.00 96.06 82 VAL A C 1
ATOM 674 O O . VAL A 1 82 ? -12.875 1.356 6.033 1.00 96.06 82 VAL A O 1
ATOM 677 N N . GLU A 1 83 ? -14.488 2.555 7.004 1.00 96.19 83 GLU A N 1
ATOM 678 C CA . GLU A 1 83 ? -14.684 3.485 5.894 1.00 96.19 83 GLU A CA 1
ATOM 679 C C . GLU A 1 83 ? -13.417 4.296 5.617 1.00 96.19 83 GLU A C 1
ATOM 681 O O . GLU A 1 83 ? -13.056 4.464 4.454 1.00 96.19 83 GLU A O 1
ATOM 686 N N . GLU A 1 84 ? -12.710 4.730 6.664 1.00 95.50 84 GLU A N 1
ATOM 687 C CA . GLU A 1 84 ? -11.417 5.406 6.533 1.00 95.50 84 GLU A CA 1
ATOM 688 C C . GLU A 1 84 ? -10.328 4.472 5.987 1.00 95.50 84 GLU A C 1
ATOM 690 O O . GLU A 1 84 ? -9.526 4.902 5.160 1.00 95.50 84 GLU A O 1
ATOM 695 N N . VAL A 1 85 ? -10.323 3.186 6.375 1.00 95.38 85 VAL A N 1
ATOM 696 C CA . VAL A 1 85 ? -9.417 2.186 5.772 1.00 95.38 85 VAL A CA 1
ATOM 697 C C . VAL A 1 85 ? -9.646 2.105 4.270 1.00 95.38 85 VAL A C 1
ATOM 699 O O . VAL A 1 85 ? -8.688 2.149 3.502 1.00 95.38 85 VAL A O 1
ATOM 702 N N . VAL A 1 86 ? -10.905 1.991 3.843 1.00 95.94 86 VAL A N 1
ATOM 703 C CA . VAL A 1 86 ? -11.207 1.869 2.416 1.00 95.94 86 VAL A CA 1
ATOM 704 C C . VAL A 1 86 ? -10.887 3.168 1.679 1.00 95.94 86 VAL A C 1
ATOM 706 O O . VAL A 1 86 ? -10.262 3.120 0.627 1.00 95.94 86 VAL A O 1
ATOM 709 N N . ALA A 1 87 ? -11.242 4.326 2.238 1.00 94.06 87 ALA A N 1
ATOM 710 C CA . ALA A 1 87 ? -10.931 5.623 1.639 1.00 94.06 87 ALA A CA 1
ATOM 711 C C . ALA A 1 87 ? -9.419 5.852 1.466 1.00 94.06 87 ALA A C 1
ATOM 713 O O . ALA A 1 87 ? -9.010 6.498 0.503 1.00 94.06 87 ALA A O 1
ATOM 714 N N . LEU A 1 88 ? -8.600 5.307 2.372 1.00 92.38 88 LEU A N 1
ATOM 715 C CA . LEU A 1 88 ? -7.144 5.339 2.272 1.00 92.38 88 LEU A CA 1
ATOM 716 C C . LEU A 1 88 ? -6.618 4.340 1.233 1.00 92.38 88 LEU A C 1
ATOM 718 O O . LEU A 1 88 ? -5.880 4.725 0.333 1.00 92.38 88 LEU A O 1
ATOM 722 N N . LEU A 1 89 ? -6.962 3.056 1.365 1.00 94.38 89 LEU A N 1
ATOM 723 C CA . LEU A 1 89 ? -6.301 1.990 0.608 1.00 94.38 89 LEU A CA 1
ATOM 724 C C . LEU A 1 89 ? -6.822 1.837 -0.820 1.00 94.38 89 LEU A C 1
ATOM 726 O O . LEU A 1 89 ? -6.028 1.557 -1.707 1.00 94.38 89 LEU A O 1
ATOM 730 N N . GLU A 1 90 ? -8.116 2.033 -1.069 1.00 95.88 90 GLU A N 1
ATOM 731 C CA . GLU A 1 90 ? -8.727 1.846 -2.393 1.00 95.88 90 GLU A CA 1
ATOM 732 C C . GLU A 1 90 ? -7.996 2.612 -3.518 1.00 95.88 90 GLU A C 1
ATOM 734 O O . GLU A 1 90 ? -7.570 1.967 -4.482 1.00 95.88 90 GLU A O 1
ATOM 739 N N . PRO A 1 91 ? -7.773 3.943 -3.423 1.00 93.75 91 PRO A N 1
ATOM 740 C CA . PRO A 1 91 ? -7.068 4.675 -4.475 1.00 93.75 91 PRO A CA 1
ATOM 741 C C . PRO A 1 91 ? -5.596 4.265 -4.597 1.00 93.75 91 PRO A C 1
ATOM 743 O O . PRO A 1 91 ? -5.062 4.224 -5.703 1.00 93.75 91 PRO A O 1
ATOM 746 N N . MET A 1 92 ? -4.937 3.933 -3.485 1.00 92.50 92 MET A N 1
ATOM 747 C CA . MET A 1 92 ? -3.524 3.554 -3.501 1.00 92.50 92 MET A CA 1
ATOM 748 C C . MET A 1 92 ? -3.310 2.160 -4.113 1.00 92.50 92 MET A C 1
ATOM 750 O O . MET A 1 92 ? -2.358 1.956 -4.868 1.00 92.50 92 MET A O 1
ATOM 754 N N . ILE A 1 93 ? -4.208 1.206 -3.829 1.00 95.94 93 ILE A N 1
ATOM 755 C CA . ILE A 1 93 ? -4.207 -0.122 -4.459 1.00 95.94 93 ILE A CA 1
ATOM 756 C C . ILE A 1 93 ? -4.450 0.033 -5.958 1.00 95.94 93 ILE A C 1
ATOM 758 O O . ILE A 1 93 ? -3.708 -0.547 -6.744 1.00 95.94 93 ILE A O 1
ATOM 762 N N . HIS A 1 94 ? -5.412 0.870 -6.356 1.00 96.12 94 HIS A N 1
ATOM 763 C CA . HIS A 1 94 ? -5.677 1.138 -7.769 1.00 96.12 94 HIS A CA 1
ATOM 764 C C . HIS A 1 94 ? -4.468 1.740 -8.507 1.00 96.12 94 HIS A C 1
ATOM 766 O O . HIS A 1 94 ? -4.182 1.370 -9.649 1.00 96.12 94 HIS A O 1
ATOM 772 N N . GLU A 1 95 ? -3.719 2.636 -7.857 1.00 94.12 95 GLU A N 1
ATOM 773 C CA . GLU A 1 95 ? -2.471 3.165 -8.412 1.00 94.12 95 GLU A CA 1
ATOM 774 C C . GLU A 1 95 ? -1.415 2.061 -8.592 1.00 94.12 95 GLU A C 1
ATOM 776 O O . GLU A 1 95 ? -0.780 1.990 -9.648 1.00 94.12 95 GLU A O 1
ATOM 781 N N . LEU A 1 96 ? -1.233 1.181 -7.597 1.00 95.12 96 LEU A N 1
ATOM 782 C CA . LEU A 1 96 ? -0.292 0.062 -7.704 1.00 95.12 96 LEU A CA 1
ATOM 783 C C . LEU A 1 96 ? -0.690 -0.904 -8.830 1.00 95.12 96 LEU A C 1
ATOM 785 O O . LEU A 1 96 ? 0.164 -1.261 -9.639 1.00 95.12 96 LEU A O 1
ATOM 789 N N . GLU A 1 97 ? -1.966 -1.285 -8.908 1.00 97.50 97 GLU A N 1
ATOM 790 C CA . GLU A 1 97 ? -2.517 -2.127 -9.980 1.00 97.50 97 GLU A CA 1
ATOM 791 C C . GLU A 1 97 ? -2.198 -1.523 -11.352 1.00 97.50 97 GLU A C 1
ATOM 793 O O . GLU A 1 97 ? -1.584 -2.180 -12.190 1.00 97.50 97 GLU A O 1
ATOM 798 N N . SER A 1 98 ? -2.493 -0.233 -11.534 1.00 95.94 98 SER A N 1
ATOM 799 C CA . SER A 1 98 ? -2.245 0.484 -12.790 1.00 95.94 98 SER A CA 1
ATOM 800 C C . SER A 1 98 ? -0.762 0.496 -13.180 1.00 95.94 98 SER A C 1
ATOM 802 O O . SER A 1 98 ? -0.414 0.303 -14.347 1.00 95.94 98 SER A O 1
ATOM 804 N N . LYS A 1 99 ? 0.143 0.698 -12.213 1.00 94.56 99 LYS A N 1
ATOM 805 C CA . LYS A 1 99 ? 1.593 0.674 -12.469 1.00 94.56 99 LYS A CA 1
ATOM 806 C C . LYS A 1 99 ? 2.089 -0.732 -12.817 1.00 94.56 99 LYS A C 1
ATOM 808 O O . LYS A 1 99 ? 2.927 -0.879 -13.706 1.00 94.56 99 LYS A O 1
ATOM 813 N N . LEU A 1 100 ? 1.579 -1.762 -12.140 1.00 96.12 100 LEU A N 1
ATOM 814 C CA . LEU A 1 100 ? 1.914 -3.159 -12.425 1.00 96.12 100 LEU A CA 1
ATOM 815 C C . LEU A 1 100 ? 1.391 -3.596 -13.799 1.00 96.12 100 LEU A C 1
ATOM 817 O O . LEU A 1 100 ? 2.097 -4.306 -14.514 1.00 96.12 100 LEU A O 1
ATOM 821 N N . ASP A 1 101 ? 0.191 -3.162 -14.185 1.00 96.38 101 ASP A N 1
ATOM 822 C CA . ASP A 1 101 ? -0.390 -3.425 -15.505 1.00 96.38 101 ASP A CA 1
ATOM 823 C C . ASP A 1 101 ? 0.453 -2.780 -16.611 1.00 96.38 101 ASP A C 1
ATOM 825 O O . ASP A 1 101 ? 0.807 -3.438 -17.589 1.00 96.38 101 ASP A O 1
ATOM 829 N N . HIS A 1 102 ? 0.860 -1.521 -16.427 1.00 93.88 102 HIS A N 1
ATOM 830 C CA . HIS A 1 102 ? 1.720 -0.817 -17.379 1.00 93.88 102 HIS A CA 1
ATOM 831 C C . HIS A 1 102 ? 3.106 -1.468 -17.524 1.00 93.88 102 HIS A C 1
ATOM 833 O O . HIS A 1 102 ? 3.615 -1.625 -18.638 1.00 93.88 102 HIS A O 1
ATOM 839 N N . CYS A 1 103 ? 3.706 -1.889 -16.407 1.00 93.50 103 CYS A N 1
ATOM 840 C CA . CYS A 1 103 ? 4.967 -2.625 -16.408 1.00 93.50 103 CYS A CA 1
ATOM 841 C C . CYS A 1 103 ? 4.832 -3.954 -17.169 1.00 93.50 103 CYS A C 1
ATOM 843 O O . CYS A 1 103 ? 5.634 -4.239 -18.056 1.00 93.50 103 CYS A O 1
ATOM 845 N N . ALA A 1 104 ? 3.793 -4.742 -16.875 1.00 91.94 104 ALA A N 1
ATOM 846 C CA . ALA A 1 104 ? 3.557 -6.030 -17.525 1.00 91.94 104 ALA A CA 1
ATOM 847 C C . ALA A 1 104 ? 3.309 -5.886 -19.036 1.00 91.94 104 ALA A C 1
ATOM 849 O O . ALA A 1 104 ? 3.883 -6.636 -19.825 1.00 91.94 104 ALA A O 1
ATOM 850 N N . ALA A 1 105 ? 2.516 -4.893 -19.450 1.00 90.31 105 ALA A N 1
ATOM 851 C CA . ALA A 1 105 ? 2.266 -4.604 -20.860 1.00 90.31 105 ALA A CA 1
ATOM 852 C C . ALA A 1 105 ? 3.555 -4.230 -21.611 1.00 90.31 105 ALA A C 1
ATOM 854 O O . ALA A 1 105 ? 3.780 -4.696 -22.726 1.00 90.31 105 ALA A O 1
ATOM 855 N N . THR A 1 106 ? 4.434 -3.439 -20.988 1.00 88.12 106 THR A N 1
ATOM 856 C CA . THR A 1 106 ? 5.703 -3.037 -21.614 1.00 88.12 106 THR A CA 1
ATOM 857 C C . THR A 1 106 ? 6.679 -4.209 -21.729 1.00 88.12 106 THR A C 1
ATOM 859 O O . THR A 1 106 ? 7.330 -4.374 -22.759 1.00 88.12 106 THR A O 1
ATOM 862 N N . MET A 1 107 ? 6.735 -5.072 -20.710 1.00 87.31 107 MET A N 1
ATOM 863 C CA . MET A 1 107 ? 7.537 -6.297 -20.748 1.00 87.31 107 MET A CA 1
ATOM 864 C C . MET A 1 107 ? 7.049 -7.292 -21.808 1.00 87.31 107 MET A C 1
ATOM 866 O O . MET A 1 107 ? 7.871 -7.987 -22.395 1.00 87.31 107 MET A O 1
ATOM 870 N N . ALA A 1 108 ? 5.741 -7.382 -22.064 1.00 81.44 108 ALA A N 1
ATOM 871 C CA . ALA A 1 108 ? 5.205 -8.253 -23.110 1.00 81.44 108 ALA A CA 1
ATOM 872 C C . ALA A 1 108 ? 5.645 -7.795 -24.512 1.00 81.44 108 ALA A C 1
ATOM 874 O O . ALA A 1 108 ? 6.111 -8.615 -25.293 1.00 81.44 108 ALA A O 1
ATOM 875 N N . ILE A 1 109 ? 5.588 -6.486 -24.786 1.00 72.56 109 ILE A N 1
ATOM 876 C CA . ILE A 1 109 ? 5.996 -5.899 -26.075 1.00 72.56 109 ILE A CA 1
ATOM 877 C C . ILE A 1 109 ? 7.509 -6.043 -26.313 1.00 72.56 109 ILE A C 1
ATOM 879 O O . ILE A 1 109 ? 7.937 -6.242 -27.441 1.00 72.56 109 ILE A O 1
ATOM 883 N N . ALA A 1 110 ? 8.336 -5.958 -25.267 1.00 65.25 110 ALA A N 1
ATOM 884 C CA . ALA A 1 110 ? 9.793 -6.076 -25.393 1.00 65.25 110 ALA A CA 1
ATOM 885 C C . ALA A 1 110 ? 10.295 -7.507 -25.694 1.00 65.25 110 ALA A C 1
ATOM 887 O O . ALA A 1 110 ? 11.479 -7.684 -25.979 1.00 65.25 110 ALA A O 1
ATOM 888 N N . ASN A 1 111 ? 9.424 -8.517 -25.590 1.00 60.25 111 ASN A N 1
ATOM 889 C CA . ASN A 1 111 ? 9.747 -9.926 -25.829 1.00 60.25 111 ASN A CA 1
ATOM 890 C C . ASN A 1 111 ? 9.214 -10.461 -27.179 1.00 60.25 111 ASN A C 1
ATOM 892 O O . ASN A 1 111 ? 9.361 -11.657 -27.438 1.00 60.25 111 ASN A O 1
ATOM 896 N N . GLU A 1 112 ? 8.607 -9.605 -28.011 1.00 51.50 112 GLU A N 1
ATOM 897 C CA . GLU A 1 112 ? 8.188 -9.891 -29.398 1.00 51.50 112 GLU A CA 1
ATOM 898 C C . GLU A 1 112 ? 9.200 -9.341 -30.416 1.00 51.50 112 GLU A C 1
ATOM 900 O O . GLU A 1 112 ? 9.458 -10.048 -31.419 1.00 51.50 112 GLU A O 1
#

Sequence (112 aa):
MRLTELNDRIEVCRERYWDIPKYVRIEHGLRPDVSEDGYSGAAFISLAEDVLRKAFRGKYPFETDYMWRHAARGVPSAINSVEEVVALLEPMIHELESKLDHCAATMAIANE